Protein AF-A0A2V5V740-F1 (afdb_monomer_lite)

Secondary structure (DSSP, 8-state):
--HHHHHHHHHHHHHHHHHHHH-GGGGGSHHHHHHHHHHHHHHHHHHHHHHHHHHHHHHHHHHHHHHHHHHHHHHHHHHHHHHHS---------------------------

pLDDT: mean 75.82, std 18.01, range [38.69, 93.56]

Foldseek 3Di:
DPVVVVLVVLVVVLVVLVVCQPDPCCVVDVVSVVVSVVSNVVSVVVNVVVVVVVVVVVVVVVVVVVVVVVVVVVVVVVVVCVVPPPPPVDPDDPPDDDDDDDDDDDDDDDDD

Sequence (112 aa):
MDFNLLIERKRERFAELEREVADPRLFDNRKRAGEIMREHASIKGLLESWKELEAARRQLDDNRELATSRDVEMAAMADDERKSAPARAGMKQRFSPPIFTGCTIATRNQPD

Radius of gyration: 40.48 Å; chains: 1; bounding box: 60×65×105 Å

Structure (mmCIF, N/CA/C/O backbone):
data_AF-A0A2V5V740-F1
#
_entry.id   AF-A0A2V5V740-F1
#
loop_
_atom_site.group_PDB
_atom_site.id
_atom_site.type_symbol
_atom_site.label_atom_id
_atom_site.label_alt_id
_atom_site.label_comp_id
_atom_site.label_asym_id
_atom_site.label_entity_id
_atom_site.label_seq_id
_atom_site.pdbx_PDB_ins_code
_atom_site.Cartn_x
_atom_site.Cartn_y
_atom_site.Cartn_z
_atom_site.occupancy
_atom_site.B_iso_or_equiv
_atom_site.auth_seq_id
_atom_site.auth_comp_id
_atom_site.auth_asym_id
_atom_site.auth_atom_id
_atom_site.pdbx_PDB_model_num
ATOM 1 N N . MET A 1 1 ? 20.360 1.263 4.646 1.00 60.69 1 MET A N 1
ATOM 2 C CA . MET A 1 1 ? 19.207 1.190 5.567 1.00 60.69 1 MET A CA 1
ATOM 3 C C . MET A 1 1 ? 18.332 0.063 5.054 1.00 60.69 1 MET A C 1
ATOM 5 O O . MET A 1 1 ? 17.983 0.110 3.881 1.00 60.69 1 MET A O 1
ATOM 9 N N . ASP A 1 2 ? 18.096 -0.986 5.842 1.00 82.31 2 ASP A N 1
ATOM 10 C CA . ASP A 1 2 ? 17.280 -2.118 5.387 1.00 82.31 2 ASP A CA 1
ATOM 11 C C . ASP A 1 2 ? 15.798 -1.798 5.605 1.00 82.31 2 ASP A C 1
ATOM 13 O O . ASP A 1 2 ? 15.260 -1.928 6.707 1.00 82.31 2 ASP A O 1
ATOM 17 N N . PHE A 1 3 ? 15.166 -1.279 4.555 1.00 83.06 3 PHE A N 1
ATOM 18 C CA . PHE A 1 3 ? 13.763 -0.886 4.592 1.00 83.06 3 PHE A CA 1
ATOM 19 C C . PHE A 1 3 ? 12.829 -2.093 4.718 1.00 83.06 3 PHE A C 1
ATOM 21 O O . PHE A 1 3 ? 11.764 -1.946 5.308 1.00 83.06 3 PHE A O 1
ATOM 28 N N . ASN A 1 4 ? 13.244 -3.289 4.283 1.00 85.75 4 ASN A N 1
ATOM 29 C CA . ASN A 1 4 ? 12.426 -4.496 4.414 1.00 85.75 4 ASN A CA 1
ATOM 30 C C . ASN A 1 4 ? 12.156 -4.813 5.887 1.00 85.75 4 ASN A C 1
ATOM 32 O O . ASN A 1 4 ? 11.009 -4.989 6.285 1.00 85.75 4 ASN A O 1
ATOM 36 N N . LEU A 1 5 ? 13.193 -4.774 6.729 1.00 89.38 5 LEU A N 1
ATOM 37 C CA . LEU A 1 5 ? 13.049 -5.016 8.166 1.00 89.38 5 LEU A CA 1
ATOM 38 C C . LEU A 1 5 ? 12.128 -3.987 8.849 1.00 89.38 5 LEU A C 1
ATOM 40 O O . LEU A 1 5 ? 11.379 -4.321 9.767 1.00 89.38 5 LEU A O 1
ATOM 44 N N . LEU A 1 6 ? 12.179 -2.725 8.413 1.00 89.06 6 LEU A N 1
ATOM 45 C CA . LEU A 1 6 ? 11.303 -1.662 8.917 1.00 89.06 6 LEU A CA 1
ATOM 46 C C . LEU A 1 6 ? 9.842 -1.889 8.510 1.00 89.06 6 LEU A C 1
ATOM 48 O O . LEU A 1 6 ? 8.946 -1.669 9.325 1.00 89.06 6 LEU A O 1
ATOM 52 N N . ILE A 1 7 ? 9.610 -2.339 7.277 1.00 91.31 7 ILE A N 1
ATOM 53 C CA . ILE A 1 7 ? 8.277 -2.653 6.761 1.00 91.31 7 ILE A CA 1
ATOM 54 C C . ILE A 1 7 ? 7.682 -3.857 7.484 1.00 91.31 7 ILE A C 1
ATOM 56 O O . ILE A 1 7 ? 6.535 -3.776 7.915 1.00 91.31 7 ILE A O 1
ATOM 60 N N . GLU A 1 8 ? 8.452 -4.920 7.713 1.00 91.19 8 GLU A N 1
ATOM 61 C CA . GLU A 1 8 ? 7.972 -6.095 8.451 1.00 91.19 8 GLU A CA 1
ATOM 62 C C . GLU A 1 8 ? 7.545 -5.740 9.880 1.00 91.19 8 GLU A C 1
ATOM 64 O O . GLU A 1 8 ? 6.426 -6.047 10.287 1.00 91.19 8 GLU A O 1
ATOM 69 N N . ARG A 1 9 ? 8.343 -4.945 10.603 1.00 92.06 9 ARG A N 1
ATOM 70 C CA . ARG A 1 9 ? 7.944 -4.434 11.929 1.00 92.06 9 ARG A CA 1
ATOM 71 C C . ARG A 1 9 ? 6.663 -3.598 11.878 1.00 92.06 9 ARG A C 1
ATOM 73 O O . ARG A 1 9 ? 5.848 -3.637 12.798 1.00 92.06 9 ARG A O 1
ATOM 80 N N . LYS A 1 10 ? 6.473 -2.807 10.816 1.00 91.75 10 LYS A N 1
ATOM 81 C CA . LYS A 1 10 ? 5.241 -2.027 10.621 1.00 91.75 10 LYS A CA 1
ATOM 82 C C . LYS A 1 10 ? 4.045 -2.921 10.297 1.00 91.75 10 LYS A C 1
ATOM 84 O O . LYS A 1 10 ? 2.950 -2.602 10.749 1.00 91.75 10 LYS A O 1
ATOM 89 N N . ARG A 1 11 ? 4.234 -4.035 9.584 1.00 92.06 11 ARG A N 1
ATOM 90 C CA . ARG A 1 11 ? 3.186 -5.039 9.335 1.00 92.06 11 ARG A CA 1
ATOM 91 C C . ARG A 1 11 ? 2.765 -5.755 10.613 1.00 92.06 11 ARG A C 1
ATOM 93 O O . ARG A 1 11 ? 1.569 -5.903 10.840 1.00 92.06 11 ARG A O 1
ATOM 100 N N . GLU A 1 12 ? 3.718 -6.144 11.457 1.00 93.56 12 GLU A N 1
ATOM 101 C CA . GLU A 1 12 ? 3.428 -6.736 12.771 1.00 93.56 12 GLU A CA 1
ATOM 102 C C . GLU A 1 12 ? 2.584 -5.779 13.617 1.00 93.56 12 GLU A C 1
ATOM 104 O O . GLU A 1 12 ? 1.494 -6.132 14.066 1.00 93.56 12 GLU A O 1
ATOM 109 N N . ARG A 1 13 ? 3.022 -4.517 13.720 1.00 92.06 13 ARG A N 1
ATOM 110 C CA . ARG A 1 13 ? 2.274 -3.464 14.415 1.00 92.06 13 ARG A CA 1
ATOM 111 C C . ARG A 1 13 ? 0.879 -3.241 13.827 1.00 92.06 13 ARG A C 1
ATOM 113 O O . ARG A 1 13 ? -0.076 -3.027 14.565 1.00 92.06 13 ARG A O 1
ATOM 120 N N . PHE A 1 14 ? 0.746 -3.281 12.504 1.00 92.81 14 PHE A N 1
ATOM 121 C CA . PHE A 1 14 ? -0.545 -3.151 11.831 1.00 92.81 14 PHE A CA 1
ATOM 122 C C . PHE A 1 14 ? -1.505 -4.285 12.209 1.00 92.81 14 PHE A C 1
ATOM 124 O O . PHE A 1 14 ? -2.671 -4.028 12.490 1.00 92.81 14 PHE A O 1
ATOM 131 N N . ALA A 1 15 ? -1.010 -5.523 12.274 1.00 92.38 15 ALA A N 1
ATOM 132 C CA . ALA A 1 15 ? -1.806 -6.681 12.670 1.00 92.38 15 ALA A CA 1
ATOM 133 C C . ALA A 1 15 ? -2.251 -6.617 14.142 1.00 92.38 15 ALA A C 1
ATOM 135 O O . ALA A 1 15 ? -3.352 -7.056 14.473 1.00 92.38 15 ALA A O 1
ATOM 136 N N . GLU A 1 16 ? -1.419 -6.065 15.027 1.00 91.81 16 GLU A N 1
ATOM 137 C CA . GLU A 1 16 ? -1.806 -5.780 16.415 1.00 91.81 16 GLU A CA 1
ATOM 138 C C . GLU A 1 16 ? -2.932 -4.745 16.478 1.00 91.81 16 GLU A C 1
ATOM 140 O O . GLU A 1 16 ? -3.943 -4.980 17.140 1.00 91.81 16 GLU A O 1
ATOM 145 N N . LEU A 1 17 ? -2.798 -3.640 15.738 1.00 91.38 17 LEU A N 1
ATOM 146 C CA . LEU A 1 17 ? -3.826 -2.602 15.681 1.00 91.38 17 LEU A CA 1
ATOM 147 C C . LEU A 1 17 ? -5.141 -3.149 15.124 1.00 91.38 17 LEU A C 1
ATOM 149 O O . LEU A 1 17 ? -6.176 -2.901 15.721 1.00 91.38 17 LEU A O 1
ATOM 153 N N . GLU A 1 18 ? -5.121 -3.946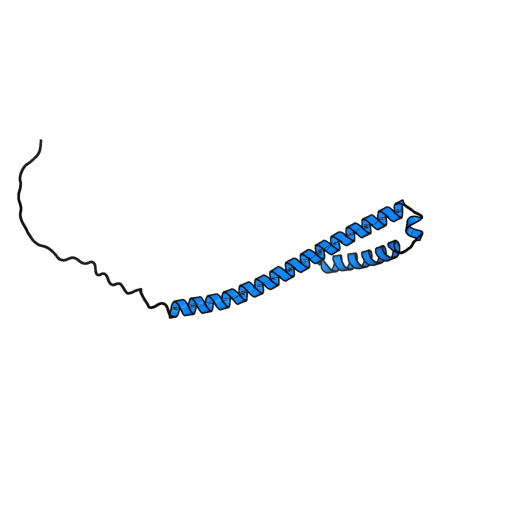 14.055 1.00 91.00 18 GLU A N 1
ATOM 154 C CA . GLU A 1 18 ? -6.320 -4.599 13.500 1.00 91.00 18 GLU A CA 1
ATOM 155 C C . GLU A 1 18 ? -7.070 -5.441 14.546 1.00 91.00 18 GLU A C 1
ATOM 157 O O . GLU A 1 18 ? -8.301 -5.443 14.585 1.00 91.00 18 GLU A O 1
ATOM 162 N N . ARG A 1 19 ? -6.347 -6.112 15.454 1.00 91.19 19 ARG A N 1
ATOM 163 C CA . ARG A 1 19 ? -6.969 -6.845 16.570 1.00 91.19 19 ARG A CA 1
ATOM 164 C C . ARG A 1 19 ? -7.617 -5.907 17.583 1.00 91.19 19 ARG A C 1
ATOM 166 O O . ARG A 1 19 ? -8.701 -6.213 18.067 1.00 91.19 19 ARG A O 1
ATOM 173 N N . GLU A 1 20 ? -6.975 -4.783 17.899 1.00 88.06 20 GLU A N 1
ATOM 174 C CA . GLU A 1 20 ? -7.561 -3.763 18.780 1.00 88.06 20 GLU A CA 1
ATOM 175 C C . GLU A 1 20 ? -8.786 -3.093 18.139 1.00 88.06 20 GLU A C 1
ATOM 177 O O . GLU A 1 20 ? -9.758 -2.808 18.832 1.00 88.06 20 GLU A O 1
ATOM 182 N N . VAL A 1 21 ? -8.768 -2.891 16.820 1.00 88.56 21 VAL A N 1
ATOM 183 C CA . VAL A 1 21 ? -9.888 -2.359 16.029 1.00 88.56 21 VAL A CA 1
ATOM 184 C C . VAL A 1 21 ? -11.075 -3.315 15.991 1.00 88.56 21 VAL A C 1
ATOM 186 O O . VAL A 1 21 ? -12.221 -2.867 16.019 1.00 88.56 21 VAL A O 1
ATOM 189 N N . ALA A 1 22 ? -10.812 -4.620 15.951 1.00 89.56 22 ALA A N 1
ATOM 190 C CA . ALA A 1 22 ? -11.845 -5.645 15.968 1.00 89.56 22 ALA A CA 1
ATOM 191 C C . ALA A 1 22 ? -12.535 -5.805 17.339 1.00 89.56 22 ALA A C 1
ATOM 193 O O . ALA A 1 22 ? -13.602 -6.420 17.395 1.00 89.56 22 ALA A O 1
ATOM 194 N N . ASP A 1 23 ? -11.969 -5.277 18.435 1.00 89.81 23 ASP A N 1
ATOM 195 C CA . ASP A 1 23 ? -12.601 -5.326 19.760 1.00 89.81 23 ASP A CA 1
ATOM 196 C C . ASP A 1 23 ? -13.728 -4.273 19.862 1.00 89.81 23 ASP A C 1
ATOM 198 O O . ASP A 1 23 ? -13.455 -3.070 19.812 1.00 89.81 23 ASP A O 1
ATOM 202 N N . PRO A 1 24 ? -14.997 -4.674 20.080 1.00 85.50 24 PRO A N 1
ATOM 203 C CA . PRO A 1 24 ? -16.113 -3.738 20.231 1.00 85.50 24 PRO A CA 1
ATOM 204 C C . PRO A 1 24 ? -15.933 -2.738 21.384 1.00 85.50 24 PRO A C 1
ATOM 206 O O . PRO A 1 24 ? -16.477 -1.634 21.328 1.00 85.50 24 PRO A O 1
ATOM 209 N N . ARG A 1 25 ? -15.149 -3.096 22.411 1.00 89.06 25 ARG A N 1
ATOM 210 C CA . ARG A 1 25 ? -14.858 -2.248 23.582 1.00 89.06 25 ARG A CA 1
ATOM 211 C C . ARG A 1 25 ? -13.911 -1.094 23.262 1.00 89.06 25 ARG A C 1
ATOM 213 O O . ARG A 1 25 ? -13.737 -0.191 24.077 1.00 89.06 25 ARG A O 1
ATOM 220 N N . LEU A 1 26 ? -13.304 -1.072 22.073 1.00 85.56 26 LEU A N 1
ATOM 221 C CA . LEU A 1 26 ? -12.456 0.036 21.636 1.00 85.56 26 LEU A CA 1
ATOM 222 C C . LEU A 1 26 ? -13.206 1.378 21.679 1.00 85.56 26 LEU A C 1
ATOM 224 O O . LEU A 1 26 ? -12.637 2.409 22.051 1.00 85.56 26 LEU A O 1
ATOM 228 N N . PHE A 1 27 ? -14.493 1.363 21.332 1.00 84.69 27 PHE A N 1
ATOM 229 C CA . PHE A 1 27 ? -15.322 2.565 21.260 1.00 84.69 27 PHE A CA 1
ATOM 230 C C . PHE A 1 27 ? -15.775 3.091 22.628 1.00 84.69 27 PHE A C 1
ATOM 232 O O . PHE A 1 27 ? -16.269 4.220 22.697 1.00 84.69 27 PHE A O 1
ATOM 239 N N . ASP A 1 28 ? -15.522 2.351 23.714 1.00 90.12 28 ASP A N 1
ATOM 240 C CA . ASP A 1 28 ? -15.783 2.802 25.087 1.00 90.12 28 ASP A CA 1
ATOM 241 C C . ASP A 1 28 ? -14.932 4.035 25.434 1.00 90.12 28 ASP A C 1
ATOM 243 O O . ASP A 1 28 ? -15.353 4.915 26.187 1.00 90.12 28 ASP A O 1
ATOM 247 N N . ASN A 1 29 ? -13.743 4.154 24.828 1.00 88.62 29 ASN A N 1
ATOM 248 C CA . ASN A 1 29 ? -12.901 5.340 24.923 1.00 88.62 29 ASN A CA 1
ATOM 249 C C . ASN A 1 29 ? -12.710 5.991 23.547 1.00 88.62 29 ASN A C 1
ATOM 251 O O . ASN A 1 29 ? -11.773 5.684 22.808 1.00 88.62 29 ASN A O 1
ATOM 255 N N . ARG A 1 30 ? -13.558 6.982 23.242 1.00 88.62 30 ARG A N 1
ATOM 256 C CA . ARG A 1 30 ? -13.525 7.720 21.966 1.00 88.62 30 ARG A CA 1
ATOM 257 C C . ARG A 1 30 ? -12.163 8.334 21.620 1.00 88.62 30 ARG A C 1
ATOM 259 O O . ARG A 1 30 ? -11.830 8.400 20.439 1.00 88.62 30 ARG A O 1
ATOM 266 N N . LYS A 1 31 ? -11.371 8.779 22.609 1.00 91.06 31 LYS A N 1
ATOM 267 C CA . LYS A 1 31 ? -10.018 9.310 22.346 1.00 91.06 31 LYS A CA 1
ATOM 268 C C . LYS A 1 31 ? -9.095 8.208 21.833 1.00 91.06 31 LYS A C 1
ATOM 270 O O . LYS A 1 31 ? -8.496 8.373 20.773 1.00 91.06 31 LYS A O 1
ATOM 275 N N . ARG A 1 32 ? -9.054 7.078 22.543 1.00 88.06 32 ARG A N 1
ATOM 276 C CA . ARG A 1 32 ? -8.230 5.918 22.181 1.00 88.06 32 ARG A CA 1
ATOM 277 C C . ARG A 1 32 ? -8.641 5.336 20.826 1.00 88.06 32 ARG A C 1
ATOM 279 O O . ARG A 1 32 ? -7.779 5.074 19.996 1.00 88.06 32 ARG A O 1
ATOM 286 N N . ALA A 1 33 ? -9.944 5.220 20.564 1.00 90.31 33 ALA A N 1
ATOM 287 C CA . ALA A 1 33 ? -10.455 4.788 19.264 1.00 90.31 33 ALA A CA 1
ATOM 288 C C . ALA A 1 33 ? -9.956 5.690 18.120 1.00 90.31 33 ALA A C 1
ATOM 290 O O . ALA A 1 33 ? -9.469 5.197 17.106 1.00 90.31 33 ALA A O 1
ATOM 291 N N . GLY A 1 34 ? -10.010 7.016 18.293 1.00 91.19 34 GLY A N 1
ATOM 292 C CA . GLY A 1 34 ? -9.532 7.965 17.284 1.00 91.19 34 GLY A CA 1
ATOM 293 C C . GLY A 1 34 ? -8.013 7.959 17.077 1.00 91.19 34 GLY A C 1
ATOM 294 O O . GLY A 1 34 ? -7.538 8.308 15.996 1.00 91.19 34 GLY A O 1
ATOM 295 N N . GLU A 1 35 ? -7.231 7.597 18.091 1.00 92.06 35 GLU A N 1
ATOM 296 C CA . GLU A 1 35 ? -5.779 7.408 17.976 1.00 92.06 35 GLU A CA 1
ATOM 297 C C . GLU A 1 35 ? -5.451 6.124 17.210 1.00 92.06 35 GLU A C 1
ATOM 299 O O . GLU A 1 35 ? -4.719 6.182 16.223 1.00 92.06 35 GLU A O 1
ATOM 304 N N . ILE A 1 36 ? -6.081 5.006 17.580 1.00 91.00 36 ILE A N 1
ATOM 305 C CA . ILE A 1 36 ? -5.892 3.704 16.926 1.00 91.00 36 ILE A CA 1
ATOM 306 C C . ILE A 1 36 ? -6.314 3.756 15.455 1.00 91.00 36 ILE A C 1
ATOM 308 O O . ILE A 1 36 ? -5.569 3.309 14.589 1.00 91.00 36 ILE A O 1
ATOM 312 N N . MET A 1 37 ? -7.454 4.381 15.140 1.00 89.81 37 MET A N 1
ATOM 313 C CA . MET A 1 37 ? -7.902 4.576 13.754 1.00 89.81 37 MET A CA 1
ATOM 314 C C . MET A 1 37 ? -6.911 5.391 12.917 1.00 89.81 37 MET A C 1
ATOM 316 O O . MET A 1 37 ? -6.673 5.068 11.752 1.00 89.81 37 MET A O 1
ATOM 320 N N . ARG A 1 38 ? -6.314 6.442 13.496 1.00 93.25 38 ARG A N 1
ATOM 321 C CA . ARG A 1 38 ? -5.314 7.270 12.806 1.00 93.25 38 ARG A CA 1
ATOM 322 C C . ARG A 1 38 ? -4.002 6.522 12.596 1.00 93.25 38 ARG A C 1
ATOM 324 O O . ARG A 1 38 ? -3.441 6.606 11.505 1.00 93.25 38 ARG A O 1
ATOM 331 N N . GLU A 1 39 ? -3.530 5.787 13.601 1.00 93.00 39 GLU A N 1
ATOM 332 C CA . GLU A 1 39 ? -2.318 4.969 13.484 1.00 93.00 39 GLU A CA 1
ATOM 333 C C . GLU A 1 39 ? -2.509 3.868 12.432 1.00 93.00 39 GLU A C 1
ATOM 335 O O . GLU A 1 39 ? -1.684 3.728 11.530 1.00 93.00 39 GLU A O 1
ATOM 340 N N . HIS A 1 40 ? -3.645 3.169 12.479 1.00 92.88 40 HIS A N 1
ATOM 341 C CA . HIS A 1 40 ? -4.026 2.161 11.497 1.00 92.88 40 HIS A CA 1
ATOM 342 C C . HIS A 1 40 ? -4.044 2.737 10.071 1.00 92.88 40 HIS A C 1
ATOM 344 O O . HIS A 1 40 ? -3.393 2.195 9.178 1.00 92.88 40 HIS A O 1
ATOM 350 N N . ALA A 1 41 ? -4.710 3.878 9.853 1.00 92.25 41 ALA A N 1
ATOM 351 C CA . ALA A 1 41 ? -4.752 4.529 8.542 1.00 92.25 41 ALA A CA 1
ATOM 352 C C . ALA A 1 41 ? -3.362 4.978 8.053 1.00 92.25 41 ALA A C 1
ATOM 354 O O . ALA A 1 41 ? -3.036 4.809 6.879 1.00 92.25 41 ALA A O 1
ATOM 355 N N . SER A 1 42 ? -2.524 5.511 8.947 1.00 92.88 42 SER A N 1
ATOM 356 C CA . SER A 1 42 ? -1.166 5.946 8.608 1.00 92.88 42 SER A CA 1
ATOM 357 C C . SER A 1 42 ? -0.272 4.775 8.196 1.00 92.88 42 SER A C 1
ATOM 359 O O . SER A 1 42 ? 0.420 4.860 7.180 1.00 92.88 42 SER A O 1
ATOM 361 N N . ILE A 1 43 ? -0.302 3.670 8.949 1.00 92.81 43 ILE A N 1
ATOM 362 C CA . ILE A 1 43 ? 0.493 2.481 8.627 1.00 92.81 43 ILE A CA 1
ATOM 363 C C . ILE A 1 43 ? -0.034 1.814 7.353 1.00 92.81 43 ILE A C 1
ATOM 365 O O . ILE A 1 43 ? 0.770 1.406 6.517 1.00 92.81 43 ILE A O 1
ATOM 369 N N . LYS A 1 44 ? -1.357 1.768 7.152 1.00 93.25 44 LYS A N 1
ATOM 370 C CA . LYS A 1 44 ? -1.961 1.273 5.909 1.00 93.25 44 LYS A CA 1
ATOM 371 C C . LYS A 1 44 ? -1.439 2.031 4.688 1.00 93.25 44 LYS A C 1
ATOM 373 O O . LYS A 1 44 ? -0.947 1.395 3.762 1.00 93.25 44 LYS A O 1
ATOM 378 N N . GLY A 1 45 ? -1.480 3.366 4.721 1.00 92.81 45 GLY A N 1
ATOM 379 C CA . GLY A 1 45 ? -0.977 4.196 3.622 1.00 92.81 45 GLY A CA 1
ATOM 380 C C . GLY A 1 45 ? 0.513 3.971 3.353 1.00 92.81 45 GLY A C 1
ATOM 381 O O . GLY A 1 45 ? 0.924 3.840 2.205 1.00 92.81 45 GLY A O 1
ATOM 382 N N . LEU A 1 46 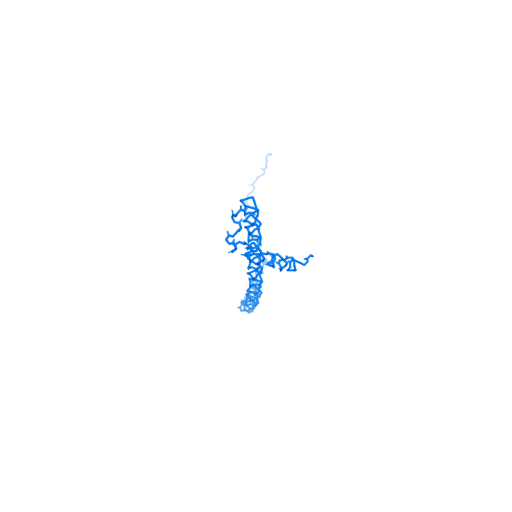? 1.322 3.822 4.405 1.00 93.31 46 LEU A N 1
ATOM 383 C CA . LEU A 1 46 ? 2.745 3.500 4.265 1.00 93.31 46 LEU A CA 1
ATOM 384 C C . LEU A 1 46 ? 2.977 2.135 3.592 1.00 93.31 46 LEU A C 1
ATOM 386 O O . LEU A 1 46 ? 3.855 2.013 2.739 1.00 93.31 46 LEU A O 1
ATOM 390 N N . LEU A 1 47 ? 2.194 1.114 3.953 1.00 91.94 47 LEU A N 1
ATOM 391 C CA . LEU A 1 47 ? 2.280 -0.214 3.337 1.00 91.94 47 LEU A CA 1
ATOM 392 C C . LEU A 1 47 ? 1.799 -0.214 1.879 1.00 91.94 47 LEU A C 1
ATOM 394 O O . LEU A 1 47 ? 2.332 -0.969 1.067 1.00 91.94 47 LEU A O 1
ATOM 398 N N . GLU A 1 48 ? 0.810 0.611 1.538 1.00 93.44 48 GLU A N 1
ATOM 399 C CA . GLU A 1 48 ? 0.355 0.810 0.157 1.00 93.44 48 GLU A CA 1
ATOM 400 C C . GLU A 1 48 ? 1.448 1.467 -0.694 1.00 93.44 48 GLU A C 1
ATOM 402 O O . GLU A 1 48 ? 1.837 0.893 -1.711 1.00 93.44 48 GLU A O 1
ATOM 407 N N . SER A 1 49 ? 2.047 2.570 -0.232 1.00 91.62 49 SER A N 1
ATOM 408 C CA . SER A 1 49 ? 3.168 3.213 -0.935 1.00 91.62 49 SER A CA 1
ATOM 409 C C . SER A 1 49 ? 4.374 2.284 -1.103 1.00 91.62 49 SER A C 1
ATOM 411 O O . SER A 1 49 ? 5.053 2.324 -2.128 1.00 91.62 49 SER A O 1
ATOM 413 N N . TRP A 1 50 ? 4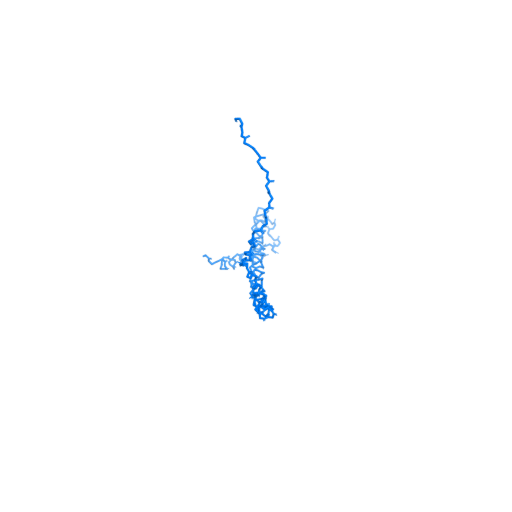.645 1.410 -0.126 1.00 92.50 50 TRP A N 1
ATOM 414 C CA . TRP A 1 50 ? 5.701 0.403 -0.261 1.00 92.50 50 TRP A CA 1
ATOM 415 C C . TRP A 1 50 ? 5.408 -0.600 -1.383 1.00 92.50 50 TRP A C 1
ATOM 417 O O . TRP A 1 50 ? 6.290 -0.899 -2.187 1.00 92.50 50 TRP A O 1
ATOM 427 N N . LYS A 1 51 ? 4.167 -1.092 -1.479 1.00 91.06 51 LYS A N 1
ATOM 428 C CA . LYS A 1 51 ? 3.756 -2.003 -2.560 1.00 91.06 51 LYS A CA 1
ATOM 429 C C . LYS A 1 51 ? 3.874 -1.348 -3.934 1.00 91.06 51 LYS A C 1
ATOM 431 O O . LYS A 1 51 ? 4.312 -2.002 -4.875 1.00 91.06 51 LYS A O 1
ATOM 436 N N . GLU A 1 52 ? 3.498 -0.077 -4.054 1.00 92.81 52 GLU A N 1
ATOM 437 C CA . GLU A 1 52 ? 3.651 0.685 -5.299 1.00 92.81 52 GLU A CA 1
ATOM 438 C C . GLU A 1 52 ? 5.123 0.806 -5.703 1.00 92.81 52 GLU A C 1
ATOM 440 O O . GLU A 1 52 ? 5.469 0.594 -6.865 1.00 92.81 52 GLU A O 1
ATOM 445 N N . LEU A 1 53 ? 6.004 1.074 -4.737 1.00 91.38 53 LEU A N 1
ATOM 446 C CA . LEU A 1 53 ? 7.442 1.138 -4.971 1.00 91.38 53 LEU A CA 1
ATOM 447 C C . LEU A 1 53 ? 8.019 -0.216 -5.407 1.00 91.38 53 LEU A C 1
ATOM 449 O O . LEU A 1 53 ? 8.811 -0.266 -6.348 1.00 91.38 53 LEU A O 1
ATOM 453 N N . GLU A 1 54 ? 7.612 -1.317 -4.772 1.00 90.25 54 GLU A N 1
ATOM 454 C CA . GLU A 1 54 ? 8.008 -2.666 -5.197 1.00 90.25 54 GLU A CA 1
ATOM 455 C C . GLU A 1 54 ? 7.512 -2.993 -6.609 1.00 90.25 54 GLU A C 1
ATOM 457 O O . GLU A 1 54 ? 8.262 -3.555 -7.410 1.00 90.25 54 GLU A O 1
ATOM 462 N N . ALA A 1 55 ? 6.275 -2.621 -6.942 1.00 91.00 55 ALA A N 1
ATOM 463 C CA . ALA A 1 55 ? 5.719 -2.822 -8.275 1.00 91.00 55 ALA A CA 1
ATOM 464 C C . ALA A 1 55 ? 6.487 -2.017 -9.334 1.00 91.00 55 ALA A C 1
ATOM 466 O O . ALA A 1 55 ? 6.878 -2.575 -10.358 1.00 91.00 55 ALA A O 1
ATOM 467 N N . ALA A 1 56 ? 6.773 -0.740 -9.067 1.00 90.00 56 ALA A N 1
ATOM 468 C CA . ALA A 1 56 ? 7.571 0.101 -9.954 1.00 90.00 56 ALA A CA 1
ATOM 469 C C . ALA A 1 56 ? 8.996 -0.446 -10.132 1.00 90.00 56 ALA A C 1
ATOM 471 O O . ALA A 1 56 ? 9.544 -0.416 -11.233 1.00 90.00 56 ALA A O 1
ATOM 472 N N . ARG A 1 57 ? 9.595 -0.994 -9.065 1.00 88.50 57 ARG A N 1
ATOM 473 C CA . ARG A 1 57 ? 10.914 -1.633 -9.129 1.00 88.50 57 ARG A CA 1
ATOM 474 C C . ARG A 1 57 ? 10.902 -2.854 -10.047 1.00 88.50 57 ARG A C 1
ATOM 476 O O . ARG A 1 57 ? 11.763 -2.942 -10.914 1.00 88.50 57 ARG A O 1
ATOM 483 N N . ARG A 1 58 ? 9.906 -3.734 -9.905 1.00 88.00 58 ARG A N 1
ATOM 484 C CA . ARG A 1 58 ? 9.728 -4.892 -10.796 1.00 88.00 58 ARG A CA 1
ATOM 485 C C . ARG A 1 58 ? 9.535 -4.460 -12.243 1.00 88.00 58 ARG A C 1
ATOM 487 O O . ARG A 1 58 ? 10.238 -4.948 -13.109 1.00 88.00 58 ARG A O 1
ATOM 494 N N . GLN A 1 59 ? 8.676 -3.472 -12.490 1.00 87.62 59 GLN A N 1
ATOM 495 C CA . GLN A 1 59 ? 8.471 -2.935 -13.837 1.00 87.62 59 GLN A CA 1
ATOM 496 C C . GLN A 1 59 ? 9.758 -2.372 -14.453 1.00 87.62 59 GLN A C 1
ATOM 498 O O . GLN A 1 59 ? 9.965 -2.501 -15.656 1.00 87.62 59 GLN A O 1
ATOM 503 N N . LEU A 1 60 ? 10.623 -1.729 -13.665 1.00 89.50 60 LEU A N 1
ATOM 504 C CA . LEU A 1 60 ? 11.923 -1.260 -14.150 1.00 89.50 60 LEU A CA 1
ATOM 505 C C . LEU A 1 60 ? 12.860 -2.414 -14.495 1.00 89.50 60 LEU A C 1
ATOM 507 O O . LEU A 1 60 ? 13.533 -2.343 -15.522 1.00 89.50 60 LEU A O 1
ATOM 511 N N . ASP A 1 61 ? 12.903 -3.445 -13.657 1.00 86.50 61 ASP A N 1
ATOM 512 C CA . ASP A 1 61 ? 13.732 -4.624 -13.895 1.00 86.50 61 ASP A CA 1
ATOM 513 C C . ASP A 1 61 ? 13.238 -5.376 -15.149 1.00 86.50 61 ASP A C 1
ATOM 515 O O . ASP A 1 61 ? 14.025 -5.595 -16.070 1.00 86.50 61 ASP A O 1
ATOM 519 N N . ASP A 1 62 ? 11.927 -5.605 -15.276 1.00 83.06 62 ASP A N 1
ATOM 520 C CA . ASP A 1 62 ? 11.291 -6.202 -16.460 1.00 83.06 62 ASP A CA 1
ATOM 521 C C . ASP A 1 62 ? 11.579 -5.381 -17.733 1.00 83.06 62 ASP A C 1
ATOM 523 O O . ASP A 1 62 ? 11.986 -5.912 -18.767 1.00 83.06 62 ASP A O 1
ATOM 527 N N . ASN A 1 63 ? 11.425 -4.053 -17.671 1.00 81.69 63 ASN A N 1
ATOM 528 C CA . ASN A 1 63 ? 11.722 -3.169 -18.803 1.00 81.69 63 ASN A CA 1
ATOM 529 C C . ASN A 1 63 ? 13.206 -3.180 -19.176 1.00 81.69 63 ASN A C 1
ATOM 531 O O . ASN A 1 63 ? 13.546 -3.042 -20.351 1.00 81.69 63 ASN A O 1
ATOM 535 N N . ARG A 1 64 ? 14.100 -3.327 -18.195 1.00 79.19 64 ARG A N 1
ATOM 536 C CA . ARG A 1 64 ? 15.540 -3.416 -18.433 1.00 79.19 64 ARG A CA 1
ATOM 537 C C . ARG A 1 64 ? 15.908 -4.729 -19.116 1.00 79.19 64 ARG A C 1
ATOM 539 O O . ARG A 1 64 ? 16.739 -4.718 -20.026 1.00 79.19 64 ARG A O 1
ATOM 546 N N . GLU A 1 65 ? 15.292 -5.836 -18.718 1.00 75.00 65 GLU A N 1
ATOM 547 C CA . GLU A 1 65 ? 15.446 -7.131 -19.387 1.00 75.00 65 GLU A CA 1
ATOM 548 C C . GLU A 1 65 ? 14.927 -7.074 -20.830 1.00 75.00 65 GLU A C 1
ATOM 550 O O . GLU A 1 65 ? 15.641 -7.451 -21.765 1.00 75.00 65 GLU A O 1
ATOM 555 N N . LEU A 1 66 ? 13.741 -6.493 -21.037 1.00 75.50 66 LEU A N 1
ATOM 556 C CA . LEU A 1 66 ? 13.175 -6.278 -22.369 1.00 75.50 66 LEU A CA 1
ATOM 557 C C . LEU A 1 66 ? 14.065 -5.384 -23.239 1.00 75.50 66 LEU A C 1
ATOM 559 O O . LEU A 1 66 ? 14.335 -5.735 -24.385 1.00 75.50 66 LEU A O 1
ATOM 563 N N . ALA A 1 67 ? 14.570 -4.268 -22.710 1.00 71.31 67 ALA A N 1
ATOM 564 C CA . ALA A 1 67 ? 15.483 -3.389 -23.439 1.00 71.31 67 ALA A CA 1
ATOM 565 C C . ALA A 1 67 ? 16.772 -4.121 -23.838 1.00 71.31 67 ALA A C 1
ATOM 567 O O . ALA A 1 67 ? 17.177 -4.062 -24.994 1.00 71.31 67 ALA A O 1
ATOM 568 N N . THR A 1 68 ? 17.359 -4.888 -22.916 1.00 72.12 68 THR A N 1
ATOM 569 C CA . THR A 1 68 ? 18.586 -5.655 -23.182 1.00 72.12 68 THR A CA 1
ATOM 570 C C . THR A 1 68 ? 18.362 -6.711 -24.271 1.00 72.12 68 THR A C 1
ATOM 572 O O . THR A 1 68 ? 19.182 -6.838 -25.176 1.00 72.12 68 THR A O 1
ATOM 575 N N . SER A 1 69 ? 17.247 -7.450 -24.227 1.00 66.50 69 SER A N 1
ATOM 576 C CA . SER A 1 69 ? 16.914 -8.446 -25.260 1.00 66.50 69 SER A CA 1
ATOM 577 C C . SER A 1 69 ? 16.650 -7.809 -26.631 1.00 66.50 69 SER A C 1
ATOM 579 O O . SER A 1 69 ? 17.160 -8.283 -27.647 1.00 66.50 69 SER A O 1
ATOM 581 N N . ARG A 1 70 ? 15.935 -6.677 -26.655 1.00 66.19 70 ARG A N 1
ATOM 582 C CA . ARG A 1 70 ? 15.625 -5.927 -27.874 1.00 66.19 70 ARG A CA 1
ATOM 583 C C . ARG A 1 70 ? 16.875 -5.320 -28.511 1.00 66.19 70 ARG A C 1
ATOM 585 O O . ARG A 1 70 ? 16.973 -5.312 -29.734 1.00 66.19 70 ARG A O 1
ATOM 592 N N . ASP A 1 71 ? 17.828 -4.844 -27.712 1.00 68.06 71 ASP A N 1
ATOM 593 C CA . ASP A 1 71 ? 19.102 -4.312 -28.203 1.00 68.06 71 ASP A CA 1
ATOM 594 C C . ASP A 1 71 ? 19.974 -5.406 -28.836 1.00 68.06 71 ASP A C 1
ATOM 596 O O . ASP A 1 71 ? 20.636 -5.145 -29.837 1.00 68.06 71 ASP A O 1
ATOM 600 N N . VAL A 1 72 ? 19.944 -6.641 -28.318 1.00 69.94 72 VAL A N 1
ATOM 601 C CA . VAL A 1 72 ? 20.666 -7.781 -28.916 1.00 69.94 72 VAL A CA 1
ATOM 602 C C . VAL A 1 72 ? 20.081 -8.156 -30.280 1.00 69.94 72 VAL A C 1
ATOM 604 O O . VAL A 1 72 ? 20.832 -8.338 -31.239 1.00 69.94 72 VAL A O 1
ATOM 607 N N . GLU A 1 73 ? 18.754 -8.228 -30.399 1.00 71.06 73 GLU A N 1
ATOM 608 C CA . GLU A 1 73 ? 18.088 -8.498 -31.680 1.00 71.06 73 GLU A CA 1
ATOM 609 C C . GLU A 1 73 ? 18.281 -7.352 -32.684 1.00 71.06 73 GLU A C 1
ATOM 611 O O . GLU A 1 73 ? 18.574 -7.599 -33.856 1.00 71.06 73 GLU A O 1
ATOM 616 N N . MET A 1 74 ? 18.188 -6.093 -32.233 1.00 70.75 74 MET A N 1
ATOM 617 C CA . MET A 1 74 ? 18.474 -4.930 -33.080 1.00 70.75 74 MET A CA 1
ATOM 618 C C . MET A 1 74 ? 19.937 -4.882 -33.520 1.00 70.75 74 MET A C 1
ATOM 620 O O . MET A 1 74 ? 20.197 -4.563 -34.676 1.00 70.75 74 MET A O 1
ATOM 624 N N . ALA A 1 75 ? 20.892 -5.207 -32.646 1.00 70.44 75 ALA A N 1
ATOM 625 C CA . ALA A 1 75 ? 22.307 -5.256 -33.003 1.00 70.44 75 ALA A CA 1
ATOM 626 C C . ALA A 1 75 ? 22.582 -6.342 -34.053 1.00 70.44 75 ALA A C 1
ATOM 628 O O . ALA A 1 75 ? 23.292 -6.081 -35.023 1.00 70.44 75 ALA A O 1
ATOM 629 N N . ALA A 1 76 ? 21.971 -7.523 -33.912 1.00 75.75 76 ALA A N 1
ATOM 630 C CA . ALA A 1 76 ? 22.071 -8.591 -34.903 1.00 75.75 76 ALA A CA 1
ATOM 631 C C . ALA A 1 76 ? 21.482 -8.169 -36.262 1.00 75.75 76 ALA A C 1
ATOM 633 O O . ALA A 1 76 ? 22.124 -8.359 -37.294 1.00 75.75 76 ALA A O 1
ATOM 634 N N . MET A 1 77 ? 20.307 -7.529 -36.264 1.00 77.19 77 MET A N 1
ATOM 635 C CA . MET A 1 77 ? 19.674 -7.025 -37.487 1.00 77.19 77 MET A CA 1
ATOM 636 C C . MET A 1 77 ? 20.488 -5.895 -38.134 1.00 77.19 77 MET A C 1
ATOM 638 O O . MET A 1 77 ? 20.673 -5.902 -39.346 1.00 77.19 77 MET A O 1
ATOM 642 N N . ALA A 1 78 ? 21.043 -4.969 -37.346 1.00 76.25 78 ALA A N 1
ATOM 643 C CA . ALA A 1 78 ? 21.908 -3.897 -37.837 1.00 76.25 78 ALA A CA 1
ATOM 644 C C . ALA A 1 78 ? 23.232 -4.430 -38.418 1.00 76.25 78 ALA A C 1
ATOM 646 O O . ALA A 1 78 ? 23.734 -3.903 -39.415 1.00 76.25 78 ALA A O 1
ATOM 647 N N . ASP A 1 79 ? 23.800 -5.488 -37.833 1.00 73.81 79 ASP A N 1
ATOM 648 C CA . ASP A 1 79 ? 24.974 -6.164 -38.390 1.00 73.81 79 ASP A CA 1
ATOM 649 C C . ASP A 1 79 ? 24.646 -6.915 -39.686 1.00 73.81 79 ASP A C 1
ATOM 651 O O . ASP A 1 79 ? 25.447 -6.898 -40.625 1.00 73.81 79 ASP A O 1
ATOM 655 N N . ASP A 1 80 ? 23.473 -7.536 -39.784 1.00 76.75 80 ASP A N 1
ATOM 656 C CA . ASP A 1 80 ? 23.026 -8.196 -41.012 1.00 76.75 80 ASP A CA 1
ATOM 657 C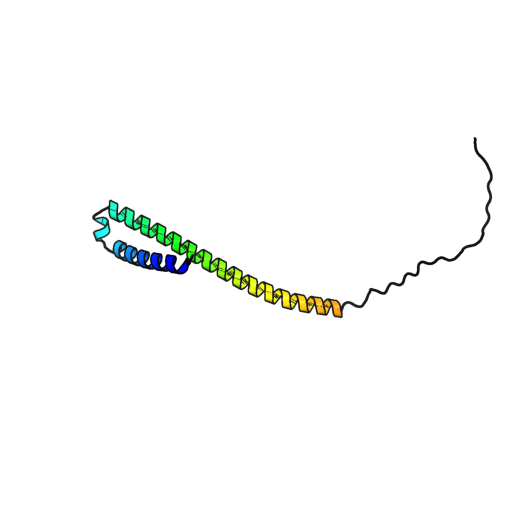 C . ASP A 1 80 ? 22.654 -7.187 -42.113 1.00 76.75 80 ASP A C 1
ATOM 659 O O . ASP A 1 80 ? 22.978 -7.400 -43.287 1.00 76.75 80 ASP A O 1
ATOM 663 N N . GLU A 1 81 ? 22.100 -6.027 -41.759 1.00 74.62 81 GLU A N 1
ATOM 664 C CA . GLU A 1 81 ? 21.946 -4.883 -42.664 1.00 74.62 81 GLU A CA 1
ATOM 665 C C . GLU A 1 81 ? 23.306 -4.343 -43.124 1.00 74.62 81 GLU A C 1
ATOM 667 O O . GLU A 1 81 ? 23.502 -4.114 -44.316 1.00 74.62 81 GLU A O 1
ATOM 672 N N . ARG A 1 82 ? 24.297 -4.213 -42.230 1.00 54.28 82 ARG A N 1
ATOM 673 C CA . ARG A 1 82 ? 25.670 -3.824 -42.610 1.00 54.28 82 ARG A CA 1
ATOM 674 C C . ARG A 1 82 ? 26.312 -4.800 -43.591 1.00 54.28 82 ARG A C 1
ATOM 676 O O . ARG A 1 82 ? 27.032 -4.358 -44.484 1.00 54.28 82 ARG A O 1
ATOM 683 N N . LYS A 1 83 ? 26.104 -6.107 -43.412 1.00 68.31 83 LYS A N 1
ATOM 684 C CA . LYS A 1 83 ? 26.647 -7.145 -44.307 1.00 68.31 83 LYS A CA 1
ATOM 685 C C . LYS A 1 83 ? 25.919 -7.187 -45.649 1.00 68.31 83 LYS A C 1
ATOM 687 O O . LYS A 1 83 ? 26.550 -7.465 -46.666 1.00 68.31 83 LYS A O 1
ATOM 692 N N . SER A 1 84 ? 24.607 -6.955 -45.650 1.00 66.88 84 SER A N 1
ATOM 693 C CA . SER A 1 84 ? 23.771 -7.020 -46.855 1.00 66.88 84 SER A CA 1
ATOM 694 C C . SER A 1 84 ? 23.738 -5.714 -47.647 1.00 66.88 84 SER A C 1
ATOM 696 O O . SER A 1 84 ? 23.443 -5.749 -48.843 1.00 66.88 84 SER A O 1
ATOM 698 N N . ALA A 1 85 ? 24.091 -4.578 -47.036 1.00 53.34 85 ALA A N 1
ATOM 699 C CA . ALA A 1 85 ? 24.283 -3.319 -47.736 1.00 53.34 85 ALA A CA 1
ATOM 700 C C . ALA A 1 85 ? 25.410 -3.488 -48.776 1.00 53.34 85 ALA A C 1
ATOM 702 O O . ALA A 1 85 ? 26.577 -3.644 -48.404 1.00 53.34 85 ALA A O 1
ATOM 703 N N . PRO A 1 86 ? 25.113 -3.458 -50.090 1.00 52.22 86 PRO A N 1
ATOM 704 C CA . PRO A 1 86 ? 26.155 -3.558 -51.096 1.00 52.22 86 PRO A CA 1
ATOM 705 C C . PRO A 1 86 ? 27.087 -2.364 -50.926 1.00 52.22 86 PRO A C 1
ATOM 707 O O . PRO A 1 86 ? 26.621 -1.233 -50.774 1.00 52.22 86 PRO A O 1
ATOM 710 N N . ALA A 1 87 ? 28.397 -2.617 -50.959 1.00 56.47 87 ALA A N 1
ATOM 711 C CA . ALA A 1 87 ? 29.446 -1.609 -50.900 1.00 56.47 87 ALA A CA 1
ATOM 712 C C . ALA A 1 87 ? 29.231 -0.534 -51.980 1.00 56.47 87 ALA A C 1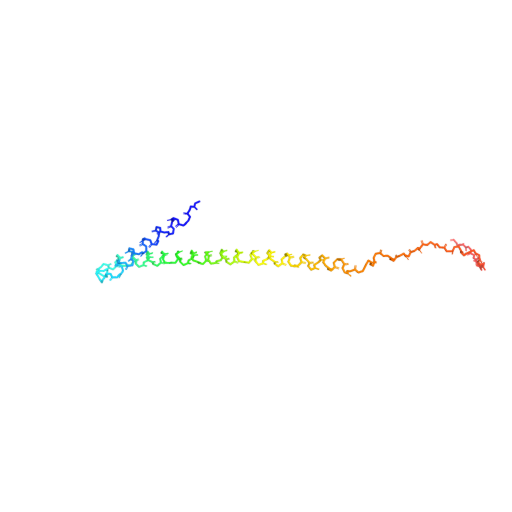
ATOM 714 O O . ALA A 1 87 ? 29.794 -0.579 -53.070 1.00 56.47 87 ALA A O 1
ATOM 715 N N . ARG A 1 88 ? 28.417 0.478 -51.675 1.00 50.09 88 ARG A N 1
ATOM 716 C CA . ARG A 1 88 ? 28.234 1.668 -52.508 1.00 50.09 88 ARG A CA 1
ATOM 717 C C . ARG A 1 88 ? 29.316 2.714 -52.222 1.00 50.09 88 ARG A C 1
ATOM 719 O O . ARG A 1 88 ? 29.235 3.839 -52.699 1.00 50.09 88 ARG A O 1
ATOM 726 N N . ALA A 1 89 ? 30.375 2.325 -51.508 1.00 50.28 89 ALA A N 1
ATOM 727 C CA . ALA A 1 89 ? 31.633 3.053 -51.392 1.00 50.28 89 ALA A CA 1
ATOM 728 C C . ALA A 1 89 ? 32.538 2.712 -52.588 1.00 50.28 89 ALA A C 1
ATOM 730 O O . ALA A 1 89 ? 33.558 2.040 -52.472 1.00 50.28 89 ALA A O 1
ATOM 731 N N . GLY A 1 90 ? 32.118 3.140 -53.777 1.00 46.53 90 GLY A N 1
ATOM 732 C CA . GLY A 1 90 ? 32.837 2.852 -55.014 1.00 46.53 90 GLY A CA 1
ATOM 733 C C . GLY A 1 90 ? 32.549 3.824 -56.150 1.00 46.53 90 GLY A C 1
ATOM 734 O O . GLY A 1 90 ? 32.839 3.499 -57.297 1.00 46.53 90 GLY A O 1
ATOM 735 N N . MET A 1 91 ? 31.997 5.015 -55.885 1.00 38.69 91 MET A N 1
ATOM 736 C CA . MET A 1 91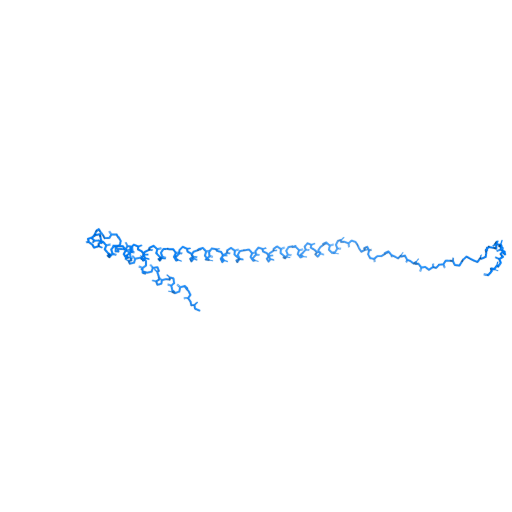 ? 31.867 6.042 -56.924 1.00 38.69 91 MET A CA 1
ATOM 737 C C . MET A 1 91 ? 33.193 6.784 -57.084 1.00 38.69 91 MET A C 1
ATOM 739 O O . MET A 1 91 ? 33.431 7.865 -56.556 1.00 38.69 91 MET A O 1
ATOM 743 N N . LYS A 1 92 ? 34.077 6.149 -57.856 1.00 50.53 92 LYS A N 1
ATOM 744 C CA . LYS A 1 92 ? 35.169 6.805 -58.567 1.00 50.53 92 LYS A CA 1
ATOM 745 C C . LYS A 1 92 ? 34.555 7.892 -59.457 1.00 50.53 92 LYS A C 1
ATOM 747 O O . LYS A 1 92 ? 34.103 7.587 -60.554 1.00 50.53 92 LYS A O 1
ATOM 752 N N . GLN A 1 93 ? 34.587 9.149 -59.036 1.00 47.81 93 GLN A N 1
ATOM 753 C CA . GLN A 1 93 ? 34.647 10.256 -59.985 1.00 47.81 93 GLN A CA 1
ATOM 754 C C . GLN A 1 93 ? 36.035 10.868 -59.884 1.00 47.81 93 GLN A C 1
ATOM 756 O O . GLN A 1 93 ? 36.334 11.719 -59.055 1.00 47.81 93 GLN A O 1
ATOM 761 N N . ARG A 1 94 ? 36.908 10.334 -60.741 1.00 46.03 94 ARG A N 1
ATOM 762 C CA . ARG A 1 94 ? 38.098 11.021 -61.228 1.00 46.03 94 ARG A CA 1
ATOM 763 C C . ARG A 1 94 ? 37.655 12.381 -61.761 1.00 46.03 94 ARG A C 1
ATOM 765 O O . ARG A 1 94 ? 37.143 12.457 -62.870 1.00 46.03 94 ARG A O 1
ATOM 772 N N . PHE A 1 95 ? 37.850 13.429 -60.977 1.00 49.56 95 PHE A N 1
ATOM 773 C CA . PHE A 1 95 ? 37.906 14.786 -61.495 1.00 49.56 95 PHE A CA 1
ATOM 774 C C . PHE A 1 95 ? 39.382 15.102 -61.742 1.00 49.56 95 PHE A C 1
ATOM 776 O O . PHE A 1 95 ? 40.130 15.404 -60.818 1.00 49.56 95 PHE A O 1
ATOM 783 N N . SER A 1 96 ? 39.822 14.936 -62.987 1.00 41.09 96 SER A N 1
ATOM 784 C CA . SER A 1 96 ? 41.063 15.525 -63.495 1.00 41.09 96 SER A CA 1
ATOM 785 C C . SER A 1 96 ? 40.837 15.903 -64.968 1.00 41.09 96 SER A C 1
ATOM 787 O O . SER A 1 96 ? 40.183 15.130 -65.676 1.00 41.09 96 SER A O 1
ATOM 789 N N . PRO A 1 97 ? 41.259 17.102 -65.409 1.00 53.19 97 PRO A N 1
ATOM 790 C CA . PRO A 1 97 ? 40.631 17.838 -66.505 1.00 53.19 97 PRO A CA 1
ATOM 791 C C . PRO A 1 97 ? 41.278 17.535 -67.863 1.00 53.19 97 PRO A C 1
ATOM 793 O O . PRO A 1 97 ? 42.474 17.239 -67.909 1.00 53.19 97 PRO A O 1
ATOM 796 N N . PRO A 1 98 ? 40.577 17.723 -68.996 1.00 50.50 98 PRO A N 1
ATOM 797 C CA . PRO A 1 98 ? 41.245 17.946 -70.260 1.00 50.50 98 PRO A CA 1
ATOM 798 C C . PRO A 1 98 ? 41.369 19.456 -70.509 1.00 50.50 98 PRO A C 1
ATOM 800 O O . PRO A 1 98 ? 40.400 20.152 -70.793 1.00 50.50 98 PRO A O 1
ATOM 803 N N . ILE A 1 99 ? 42.594 19.961 -70.357 1.00 56.19 99 ILE A N 1
ATOM 804 C CA . ILE A 1 99 ? 43.290 20.771 -71.372 1.00 56.19 99 ILE A CA 1
ATOM 805 C C . ILE A 1 99 ? 42.443 21.015 -72.637 1.00 56.19 99 ILE A C 1
ATOM 807 O O . ILE A 1 99 ? 42.365 20.147 -73.504 1.00 56.19 99 ILE A O 1
ATOM 811 N N . PHE A 1 100 ? 41.842 22.204 -72.758 1.00 40.59 100 PHE A N 1
ATOM 812 C CA . PHE A 1 100 ? 41.377 22.718 -74.046 1.00 40.59 100 PHE A CA 1
ATOM 813 C C . PHE A 1 100 ? 42.154 23.983 -74.392 1.00 40.59 100 PHE A C 1
ATOM 815 O O . PHE A 1 100 ? 41.889 25.092 -73.930 1.00 40.59 100 PHE A O 1
ATOM 822 N N . THR A 1 101 ? 43.189 23.748 -75.179 1.00 49.25 101 THR A N 1
ATOM 823 C CA . THR A 1 101 ? 44.028 24.728 -75.841 1.00 49.25 101 THR A CA 1
ATOM 824 C C . THR A 1 101 ? 43.201 25.481 -76.887 1.00 49.25 101 THR A C 1
ATOM 826 O O . THR A 1 101 ? 42.632 24.862 -77.776 1.00 49.25 101 THR A O 1
ATOM 829 N N . GLY A 1 102 ? 43.188 26.812 -76.796 1.00 48.69 102 GLY A N 1
ATOM 830 C CA . GLY A 1 102 ? 43.073 27.731 -77.934 1.00 48.69 102 GLY A CA 1
ATOM 831 C C . GLY A 1 102 ? 41.757 27.774 -78.720 1.00 48.69 102 GLY A C 1
ATOM 832 O O . GLY A 1 102 ? 41.574 27.039 -79.683 1.00 48.69 102 GLY A O 1
ATOM 833 N N . CYS A 1 103 ? 40.938 28.796 -78.460 1.00 40.84 103 CYS A N 1
ATOM 834 C CA . CYS A 1 103 ? 40.281 29.508 -79.555 1.00 40.84 103 CYS A CA 1
ATOM 835 C C . CYS A 1 103 ? 40.167 31.002 -79.234 1.00 40.84 103 CYS A C 1
ATOM 837 O O . CYS A 1 103 ? 39.614 31.421 -78.220 1.00 40.84 103 CYS A O 1
ATOM 839 N N . THR A 1 104 ? 40.782 31.777 -80.111 1.00 47.50 104 THR A N 1
ATOM 840 C CA . THR A 1 104 ? 40.943 33.222 -80.139 1.00 47.50 104 THR A CA 1
ATOM 841 C C . THR A 1 104 ? 39.619 33.908 -80.467 1.00 47.50 104 THR A C 1
ATOM 843 O O . THR A 1 104 ? 39.057 33.639 -81.523 1.00 47.50 104 THR A O 1
ATOM 846 N N . ILE A 1 105 ? 39.175 34.875 -79.662 1.00 49.59 105 ILE A N 1
ATOM 847 C CA . ILE A 1 105 ? 38.421 36.016 -80.200 1.00 49.59 105 ILE A CA 1
ATOM 848 C C . ILE A 1 105 ? 38.736 37.275 -79.401 1.00 49.59 105 ILE A C 1
ATOM 850 O O . ILE A 1 105 ? 38.591 37.339 -78.184 1.00 49.59 105 ILE A O 1
ATOM 854 N N . ALA A 1 106 ? 39.247 38.252 -80.136 1.00 49.78 106 ALA A N 1
ATOM 855 C CA . ALA A 1 106 ? 39.690 39.546 -79.677 1.00 49.78 106 ALA A CA 1
ATOM 856 C C . ALA A 1 106 ? 38.511 40.496 -79.452 1.00 49.78 106 ALA A C 1
ATOM 858 O O . ALA A 1 106 ? 37.615 40.556 -80.290 1.00 49.78 106 ALA A O 1
ATOM 859 N N . THR A 1 107 ? 38.600 41.363 -78.442 1.00 51.28 107 THR A N 1
ATOM 860 C CA . THR A 1 107 ? 38.313 42.793 -78.639 1.00 51.28 107 THR A CA 1
ATOM 861 C C . THR A 1 107 ? 39.069 43.631 -77.600 1.00 51.28 107 THR A C 1
ATOM 863 O O . THR A 1 107 ? 38.901 43.454 -76.398 1.00 51.28 107 THR A O 1
ATOM 866 N N . ARG A 1 108 ? 39.930 44.533 -78.098 1.00 45.84 108 ARG A N 1
ATOM 867 C CA . ARG A 1 108 ? 40.389 45.773 -77.432 1.00 45.84 108 ARG A CA 1
ATOM 868 C C . ARG A 1 108 ? 39.154 46.501 -76.853 1.00 45.84 108 ARG A C 1
ATOM 870 O O . ARG A 1 108 ? 38.101 46.427 -77.471 1.00 45.84 108 ARG A O 1
ATOM 877 N N . ASN A 1 109 ? 39.189 47.251 -75.754 1.00 40.69 109 ASN A N 1
ATOM 878 C CA . ASN A 1 109 ? 39.980 48.467 -75.573 1.00 40.69 109 ASN A CA 1
ATOM 879 C C . ASN A 1 109 ? 39.877 48.985 -74.115 1.00 40.69 109 ASN A C 1
ATOM 881 O O . ASN A 1 109 ? 38.958 48.623 -73.390 1.00 40.69 109 ASN A O 1
ATOM 885 N N . GLN A 1 110 ? 40.845 49.818 -73.741 1.00 46.22 110 GLN A N 1
ATOM 886 C CA . GLN A 1 110 ? 41.323 50.204 -72.403 1.00 46.22 110 GLN A CA 1
ATOM 887 C C . GLN A 1 110 ? 40.567 51.391 -71.724 1.00 46.22 110 GLN A C 1
ATOM 889 O O . GLN A 1 110 ? 39.592 51.861 -72.305 1.00 46.22 110 GLN A O 1
ATOM 894 N N . PRO A 1 111 ? 40.970 51.814 -70.497 1.00 49.47 111 PRO A N 1
ATOM 895 C CA . PRO A 1 111 ? 40.164 52.509 -69.483 1.00 49.47 111 PRO A CA 1
ATOM 896 C C . PRO A 1 111 ? 40.297 54.042 -69.530 1.00 49.47 111 PRO A C 1
ATOM 898 O O . PRO A 1 111 ? 41.116 54.555 -70.292 1.00 49.47 111 PRO A O 1
ATOM 901 N N . ASP A 1 112 ? 39.568 54.717 -68.635 1.00 45.88 112 ASP A N 1
ATOM 902 C CA . ASP A 1 112 ? 39.917 56.042 -68.094 1.00 45.88 112 ASP A CA 1
ATOM 903 C C . ASP A 1 112 ? 40.465 55.903 -66.662 1.00 45.88 112 ASP A C 1
ATOM 905 O O . ASP A 1 112 ? 39.917 55.063 -65.902 1.00 45.88 112 ASP A O 1
#